Protein AF-A0AAD4VVA1-F1 (afdb_monomer_lite)

InterPro domains:
  IPR001810 F-box domain [PF12937] (7-52)
  IPR001810 F-box domain [PS50181] (4-50)
  IPR001810 F-box domain [SM00256] (10-50)
  IPR036047 F-box-like domain superfamily [SSF81383] (7-54)

Radius of gyration: 18.97 Å; chains: 1; bounding box: 33×28×70 Å

pLDDT: mean 75.57, std 14.48, range [44.0, 91.69]

Sequence (83 aa):
MLMNISLDDLPQFVLLEILSRLPPKCAARCMCVSKRWFILIFDPYFFRHYFQIRSDNQNPIIARARARAIIISDRRRTTRRMK

Organism: Prunus dulcis (NCBI:txid3755)

Foldseek 3Di:
DPPPPPPVVDDLVVLLVVLLPDDPVVLVVQCPVDVSSVVSSPDPVSVVSSVVVVLVVDDVVVVVVVVVVVVVVVVVVVVVVVD

Secondary structure (DSSP, 8-state):
------GGGS-HHHHHHHHHHS-HHHHHHGGGT-HHHHHHHH-HHHHHHHHHHHHHTS-HHHHHHHHHHHHHHHHHHHHHS--

Structure (mmCIF, N/CA/C/O backbone):
data_AF-A0AAD4VVA1-F1
#
_entry.id   AF-A0AAD4VVA1-F1
#
loop_
_atom_site.group_PDB
_atom_site.id
_atom_site.type_symbol
_atom_site.label_atom_id
_atom_site.label_alt_id
_atom_site.label_comp_id
_atom_site.label_asym_id
_atom_site.label_entity_id
_atom_site.label_seq_id
_atom_site.pdbx_PDB_ins_code
_atom_site.Cartn_x
_atom_site.Cartn_y
_atom_site.Cartn_z
_atom_site.occupancy
_atom_site.B_iso_or_equiv
_atom_site.auth_seq_id
_atom_site.auth_comp_id
_atom_site.auth_asym_id
_atom_site.auth_atom_id
_atom_site.pdbx_PDB_model_num
ATOM 1 N N . MET A 1 1 ? 1.426 -9.554 -30.689 1.00 44.00 1 MET A N 1
ATOM 2 C CA . MET A 1 1 ? 2.246 -8.819 -29.703 1.00 44.00 1 MET A CA 1
ATOM 3 C C . MET A 1 1 ? 1.327 -8.395 -28.576 1.00 44.00 1 MET A C 1
ATOM 5 O O . MET A 1 1 ? 0.565 -7.455 -28.754 1.00 44.00 1 MET A O 1
ATOM 9 N N . LEU A 1 2 ? 1.304 -9.137 -27.470 1.00 51.22 2 LEU A N 1
ATOM 10 C CA . LEU A 1 2 ? 0.605 -8.667 -26.277 1.00 51.22 2 LEU A CA 1
ATOM 11 C C . LEU A 1 2 ? 1.448 -7.528 -25.706 1.00 51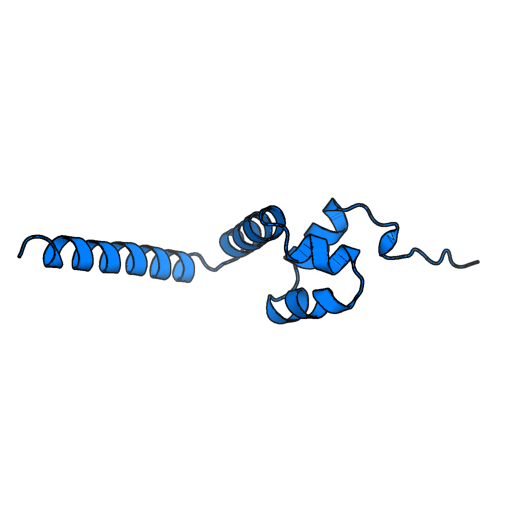.22 2 LEU A C 1
ATOM 13 O O . LEU A 1 2 ? 2.616 -7.737 -25.384 1.00 51.22 2 LEU A O 1
ATOM 17 N N . MET A 1 3 ? 0.885 -6.322 -25.684 1.00 57.19 3 MET A N 1
ATOM 18 C CA . MET A 1 3 ? 1.494 -5.170 -25.029 1.00 57.19 3 MET A CA 1
ATOM 19 C C . MET A 1 3 ? 1.729 -5.557 -23.572 1.00 57.19 3 MET A C 1
ATOM 21 O O . MET A 1 3 ? 0.777 -5.777 -22.823 1.00 57.19 3 MET A O 1
ATOM 25 N N . ASN A 1 4 ? 2.995 -5.709 -23.198 1.00 62.09 4 ASN A N 1
ATOM 26 C CA . ASN A 1 4 ? 3.385 -5.951 -21.822 1.00 62.09 4 ASN A CA 1
ATOM 27 C C . ASN A 1 4 ? 3.214 -4.623 -21.081 1.00 62.09 4 ASN A C 1
ATOM 29 O O . ASN A 1 4 ? 4.158 -3.848 -20.978 1.00 62.09 4 ASN A O 1
ATOM 33 N N . ILE A 1 5 ? 1.979 -4.312 -20.682 1.00 65.94 5 ILE A N 1
ATOM 34 C CA . ILE A 1 5 ? 1.674 -3.113 -19.904 1.00 65.94 5 ILE A CA 1
ATOM 35 C C . ILE A 1 5 ? 2.353 -3.318 -18.555 1.00 65.94 5 ILE A C 1
ATOM 37 O O . ILE A 1 5 ? 1.889 -4.117 -17.737 1.00 65.94 5 ILE A O 1
ATOM 41 N N . SER A 1 6 ? 3.484 -2.645 -18.345 1.00 76.19 6 SER A N 1
ATOM 42 C CA . SER A 1 6 ? 4.128 -2.670 -17.045 1.00 76.19 6 SER A CA 1
ATOM 43 C C . SER A 1 6 ? 3.232 -1.920 -16.069 1.00 76.19 6 SER A C 1
ATOM 45 O O . SER A 1 6 ? 2.704 -0.851 -16.375 1.00 76.19 6 SER A O 1
ATOM 47 N N . LEU A 1 7 ? 3.077 -2.441 -14.853 1.00 76.19 7 LEU A N 1
ATOM 48 C CA . LEU A 1 7 ? 2.412 -1.694 -13.781 1.00 76.19 7 LEU A CA 1
ATOM 49 C C . LEU A 1 7 ? 3.140 -0.374 -13.476 1.00 76.19 7 LEU A C 1
ATOM 51 O O . LEU A 1 7 ? 2.538 0.541 -12.918 1.00 76.19 7 LEU A O 1
ATOM 55 N N . ASP A 1 8 ? 4.411 -0.261 -13.869 1.00 77.12 8 ASP A N 1
ATOM 56 C CA . ASP A 1 8 ? 5.183 0.975 -13.784 1.00 77.12 8 ASP A CA 1
ATOM 57 C C . ASP A 1 8 ? 4.829 2.003 -14.875 1.00 77.12 8 ASP A C 1
ATOM 59 O O . ASP A 1 8 ? 5.212 3.159 -14.722 1.00 77.12 8 ASP A O 1
ATOM 63 N N . ASP A 1 9 ? 4.059 1.651 -15.910 1.00 84.81 9 ASP A N 1
ATOM 64 C CA . ASP A 1 9 ? 3.547 2.607 -16.912 1.00 84.81 9 ASP A CA 1
ATOM 65 C C . ASP A 1 9 ? 2.217 3.240 -16.476 1.00 84.81 9 ASP A C 1
ATOM 67 O O . ASP A 1 9 ? 1.758 4.241 -17.030 1.00 84.81 9 ASP A O 1
ATOM 71 N N . LEU A 1 10 ? 1.578 2.668 -15.452 1.00 86.94 10 LEU A N 1
ATOM 72 C CA . LEU A 1 10 ? 0.275 3.115 -14.994 1.00 86.94 10 LEU A CA 1
ATOM 73 C C . LEU A 1 10 ? 0.379 4.473 -14.276 1.00 86.94 10 LEU A C 1
ATOM 75 O O . LEU A 1 10 ? 1.325 4.697 -13.514 1.00 86.94 10 LEU A O 1
ATOM 79 N N . PRO A 1 11 ? -0.585 5.394 -14.434 1.00 89.81 11 PRO A N 1
ATOM 80 C CA . PRO A 1 11 ? -0.587 6.638 -13.680 1.00 89.81 11 PRO A CA 1
ATOM 81 C C . PRO A 1 11 ? -0.653 6.417 -12.165 1.00 89.81 11 PRO A C 1
ATOM 83 O O . PRO A 1 11 ? -1.292 5.491 -11.663 1.00 89.81 11 PRO A O 1
ATOM 86 N N . GLN A 1 12 ? -0.027 7.330 -11.424 1.00 88.94 12 GLN A N 1
ATOM 87 C CA . GLN A 1 12 ? 0.098 7.276 -9.965 1.00 88.94 12 GLN A CA 1
ATOM 88 C C . GLN A 1 12 ? -1.258 7.136 -9.250 1.00 88.94 12 GLN A C 1
ATOM 90 O O . GLN A 1 12 ? -1.385 6.364 -8.302 1.00 88.94 12 GLN A O 1
ATOM 95 N N . PHE A 1 13 ? -2.282 7.851 -9.729 1.00 87.12 13 PHE A N 1
ATOM 96 C CA . PHE A 1 13 ? -3.619 7.841 -9.132 1.00 87.12 13 PHE A CA 1
ATOM 97 C C . PHE A 1 13 ? -4.319 6.483 -9.263 1.00 87.12 13 PHE A C 1
ATOM 99 O O . PHE A 1 13 ? -5.014 6.065 -8.341 1.00 87.12 13 PHE A O 1
ATOM 106 N N . VAL A 1 14 ? -4.092 5.757 -10.362 1.00 90.44 14 VAL A N 1
ATOM 107 C CA . VAL A 1 14 ? -4.698 4.433 -10.558 1.00 90.44 14 VAL A CA 1
ATOM 108 C C . VAL A 1 14 ? -4.049 3.420 -9.618 1.00 90.44 14 VAL A C 1
ATOM 110 O O . VAL A 1 14 ? -4.742 2.615 -9.001 1.00 90.44 14 VAL A O 1
ATOM 113 N N . LEU A 1 15 ? -2.725 3.491 -9.437 1.00 89.56 15 LEU A N 1
ATOM 114 C CA . LEU A 1 15 ? -2.017 2.654 -8.462 1.00 89.56 15 LEU A CA 1
ATOM 115 C C . LEU A 1 15 ? -2.537 2.891 -7.036 1.00 89.56 15 LEU A C 1
ATOM 117 O O . LEU A 1 15 ? -2.773 1.933 -6.299 1.00 89.56 15 LEU A O 1
ATOM 121 N N . LEU A 1 16 ? -2.774 4.155 -6.665 1.00 89.25 16 LEU A N 1
ATOM 122 C CA . LEU A 1 16 ? -3.374 4.527 -5.379 1.00 89.25 16 LEU A CA 1
ATOM 123 C C . LEU A 1 16 ? -4.777 3.934 -5.200 1.00 89.25 16 LEU A C 1
ATOM 125 O O . LEU A 1 16 ? -5.101 3.460 -4.111 1.00 89.25 16 LEU A O 1
ATOM 129 N N . GLU A 1 17 ? -5.600 3.941 -6.249 1.00 89.75 17 GLU A N 1
ATOM 130 C CA . GLU A 1 17 ? -6.953 3.382 -6.217 1.00 89.75 17 GLU A CA 1
ATOM 131 C C . GLU A 1 17 ? -6.956 1.848 -6.117 1.00 89.75 17 GLU A C 1
ATOM 133 O O . GLU A 1 17 ? -7.746 1.266 -5.372 1.00 89.75 17 GLU A O 1
ATOM 138 N N . ILE A 1 18 ? -6.037 1.171 -6.810 1.00 90.50 18 ILE A N 1
ATOM 139 C CA . ILE A 1 18 ? -5.851 -0.280 -6.674 1.00 90.50 18 ILE A CA 1
ATOM 140 C C . ILE A 1 18 ? -5.454 -0.609 -5.232 1.00 90.50 18 ILE A C 1
ATOM 142 O O . ILE A 1 18 ? -6.083 -1.448 -4.585 1.00 90.50 18 ILE A O 1
ATOM 146 N N . LEU A 1 19 ? -4.442 0.084 -4.705 1.00 89.50 19 LEU A N 1
ATOM 147 C CA . LEU A 1 19 ? -3.952 -0.112 -3.343 1.00 89.50 19 LEU A CA 1
ATOM 148 C C . LEU A 1 19 ? -5.018 0.187 -2.281 1.00 89.50 19 LEU A C 1
ATOM 150 O O . LEU A 1 19 ? -5.077 -0.519 -1.272 1.00 89.50 19 LEU A O 1
ATOM 154 N N . SER A 1 20 ? -5.878 1.189 -2.493 1.00 88.44 20 SER A N 1
ATOM 155 C CA . SER A 1 20 ? -6.922 1.569 -1.531 1.00 88.44 20 SER A CA 1
ATOM 156 C C . SER A 1 20 ? -8.044 0.544 -1.397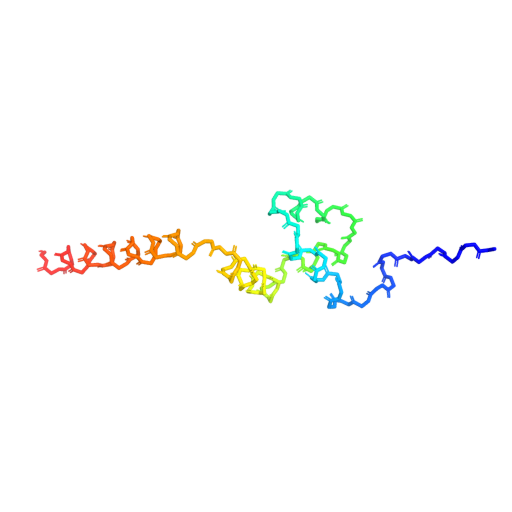 1.00 88.44 20 SER A C 1
ATOM 158 O O . SER A 1 20 ? -8.635 0.408 -0.323 1.00 88.44 20 SER A O 1
ATOM 160 N N . ARG A 1 21 ? -8.296 -0.237 -2.452 1.00 88.12 21 ARG A N 1
ATOM 161 C CA . ARG A 1 21 ? -9.288 -1.321 -2.456 1.00 88.12 21 ARG A CA 1
ATOM 162 C C . ARG A 1 21 ? -8.778 -2.602 -1.786 1.00 88.12 21 ARG A C 1
ATOM 164 O O . ARG A 1 21 ? -9.577 -3.463 -1.418 1.00 88.12 21 ARG A O 1
ATOM 171 N N . LEU A 1 22 ? -7.466 -2.743 -1.588 1.00 88.50 22 LEU A N 1
ATOM 172 C CA . LEU A 1 22 ? -6.879 -3.929 -0.964 1.00 88.50 22 LEU A CA 1
ATOM 173 C C . LEU A 1 22 ? -7.045 -3.926 0.566 1.00 88.50 22 LEU A C 1
ATOM 175 O O . LEU A 1 22 ? -6.987 -2.875 1.208 1.00 88.50 22 LEU A O 1
ATOM 179 N N . PRO A 1 23 ? -7.161 -5.104 1.211 1.00 86.25 23 PRO A N 1
ATOM 180 C CA . PRO A 1 23 ? -7.011 -5.216 2.660 1.00 86.25 23 PRO A CA 1
ATOM 181 C C . PRO A 1 23 ? -5.641 -4.683 3.129 1.00 86.25 23 PRO A C 1
ATOM 183 O O . PRO A 1 23 ? -4.655 -4.889 2.419 1.00 86.25 23 PRO A O 1
ATOM 186 N N . PRO A 1 24 ? -5.512 -4.101 4.341 1.00 84.31 24 PRO A N 1
ATOM 187 C CA . PRO A 1 24 ? -4.276 -3.438 4.774 1.00 84.31 24 PRO A CA 1
ATOM 188 C C . PRO A 1 24 ? -3.049 -4.356 4.739 1.00 84.31 24 PRO A C 1
ATOM 190 O O . PRO A 1 24 ? -1.974 -3.957 4.309 1.00 84.31 24 PRO A O 1
ATOM 193 N N . LYS A 1 25 ? -3.223 -5.628 5.128 1.00 86.38 25 LYS A N 1
ATOM 194 C CA . LYS A 1 25 ? -2.160 -6.646 5.082 1.00 86.38 25 LYS A CA 1
ATOM 195 C C . LYS A 1 25 ? -1.720 -6.989 3.653 1.00 86.38 25 LYS A C 1
ATOM 197 O O . LYS A 1 25 ? -0.588 -7.412 3.445 1.00 86.38 25 LYS A O 1
ATOM 202 N N . CYS A 1 26 ? -2.609 -6.865 2.670 1.00 90.06 26 CYS A N 1
ATOM 203 C CA . CYS A 1 26 ? -2.271 -7.071 1.263 1.00 90.06 26 CYS A CA 1
ATOM 204 C C . CYS A 1 26 ? -1.567 -5.837 0.703 1.00 90.06 26 CYS A C 1
ATOM 206 O O . CYS A 1 26 ? -0.483 -5.984 0.152 1.00 90.06 26 CYS A O 1
ATOM 208 N N . ALA A 1 27 ? -2.117 -4.642 0.944 1.00 88.56 27 ALA A N 1
ATOM 209 C CA . ALA A 1 27 ? -1.499 -3.382 0.541 1.00 88.56 27 ALA A CA 1
ATOM 210 C C . ALA A 1 27 ? -0.071 -3.244 1.099 1.00 88.56 27 ALA A C 1
ATOM 212 O O . ALA A 1 27 ? 0.840 -2.891 0.364 1.00 88.56 27 ALA A O 1
ATOM 213 N N . ALA A 1 28 ? 0.162 -3.624 2.360 1.00 87.06 28 ALA A N 1
ATOM 214 C CA . ALA A 1 28 ? 1.499 -3.594 2.952 1.00 87.06 28 ALA A CA 1
ATOM 215 C C . ALA A 1 28 ? 2.500 -4.532 2.253 1.00 87.06 28 ALA A C 1
ATOM 217 O O . ALA A 1 28 ? 3.667 -4.189 2.111 1.00 87.06 28 ALA A O 1
ATOM 218 N N . ARG A 1 29 ? 2.062 -5.700 1.763 1.00 91.69 29 ARG A N 1
ATOM 219 C CA . ARG A 1 29 ? 2.936 -6.613 1.001 1.00 91.69 29 ARG A CA 1
ATOM 220 C C . ARG A 1 29 ? 3.300 -6.060 -0.379 1.00 91.69 29 ARG A C 1
ATOM 222 O O . ARG A 1 29 ? 4.361 -6.393 -0.897 1.00 91.69 29 ARG A O 1
ATOM 229 N N . CYS A 1 30 ? 2.472 -5.180 -0.948 1.00 90.31 30 CYS A N 1
ATOM 230 C CA . CYS A 1 30 ? 2.759 -4.527 -2.226 1.00 90.31 30 CYS A CA 1
ATOM 231 C C . CYS A 1 30 ? 3.971 -3.581 -2.168 1.00 90.31 30 CYS A C 1
ATOM 233 O O . CYS A 1 30 ? 4.515 -3.238 -3.214 1.00 90.31 30 CYS A O 1
ATOM 235 N N . MET A 1 31 ? 4.453 -3.221 -0.971 1.00 88.56 31 MET A N 1
ATOM 236 C CA . MET A 1 31 ? 5.704 -2.474 -0.788 1.00 88.56 31 MET A CA 1
ATOM 237 C C . MET A 1 31 ? 6.908 -3.159 -1.452 1.00 88.56 31 MET A C 1
ATOM 239 O O . MET A 1 31 ? 7.846 -2.482 -1.858 1.00 88.56 31 MET A O 1
ATOM 243 N N . CYS A 1 32 ? 6.882 -4.487 -1.586 1.00 90.00 32 CYS A N 1
ATOM 244 C CA . CYS A 1 32 ? 7.987 -5.259 -2.152 1.00 90.00 32 CYS A CA 1
ATOM 245 C C . CYS A 1 32 ? 7.880 -5.480 -3.673 1.00 90.00 32 CYS A C 1
ATOM 247 O O . CYS A 1 32 ? 8.735 -6.156 -4.234 1.00 90.00 32 CYS A O 1
ATOM 249 N N . VAL A 1 33 ? 6.838 -4.961 -4.339 1.00 88.44 33 VAL A N 1
ATOM 250 C CA . VAL A 1 33 ? 6.606 -5.193 -5.781 1.00 88.44 33 VAL A CA 1
ATOM 251 C C . VAL A 1 33 ? 7.552 -4.354 -6.635 1.00 88.44 33 VAL A C 1
ATOM 253 O O . VAL A 1 33 ? 8.194 -4.873 -7.542 1.00 88.44 33 VAL A O 1
ATOM 256 N N . SER A 1 34 ? 7.659 -3.058 -6.343 1.00 89.44 34 SER A N 1
ATOM 257 C CA . SER A 1 34 ? 8.637 -2.168 -6.971 1.00 89.44 34 SER A CA 1
ATOM 258 C C . SER A 1 34 ? 8.900 -0.955 -6.077 1.00 89.44 34 SER A C 1
ATOM 260 O O . SER A 1 34 ? 8.109 -0.633 -5.184 1.00 89.44 34 SER A O 1
ATOM 262 N N . LYS A 1 35 ? 10.000 -0.234 -6.334 1.00 88.62 35 LYS A N 1
ATOM 263 C CA . LYS A 1 35 ? 10.323 1.016 -5.620 1.00 88.62 35 LYS A CA 1
ATOM 264 C C . LYS A 1 35 ? 9.189 2.041 -5.717 1.00 88.62 35 LYS A C 1
ATOM 266 O O . LYS A 1 35 ? 8.949 2.785 -4.770 1.00 88.62 35 LYS A O 1
ATOM 271 N N . ARG A 1 36 ? 8.469 2.062 -6.843 1.00 90.25 36 ARG A N 1
ATOM 272 C CA . ARG A 1 36 ? 7.358 2.988 -7.073 1.00 90.25 36 ARG A CA 1
ATOM 273 C C . ARG A 1 36 ? 6.175 2.694 -6.149 1.00 90.25 36 ARG A C 1
ATOM 275 O O . ARG A 1 36 ? 5.629 3.618 -5.549 1.00 90.25 36 ARG A O 1
ATOM 282 N N . TRP A 1 37 ? 5.829 1.418 -5.982 1.00 91.06 37 TRP A N 1
ATOM 283 C CA . TRP A 1 37 ? 4.776 0.977 -5.061 1.00 91.06 37 TRP A CA 1
ATOM 284 C C . TRP A 1 37 ? 5.154 1.244 -3.603 1.00 91.06 37 TRP A C 1
ATOM 286 O O . TRP A 1 37 ? 4.316 1.697 -2.828 1.00 91.06 37 TRP A O 1
ATOM 296 N N . PHE A 1 38 ? 6.423 1.040 -3.240 1.00 90.75 38 PHE A N 1
ATOM 297 C CA . PHE A 1 38 ? 6.934 1.386 -1.914 1.00 90.75 38 PHE A CA 1
ATOM 298 C C . PHE A 1 38 ? 6.723 2.871 -1.578 1.00 90.75 38 PHE A C 1
ATOM 300 O O . PHE A 1 38 ? 6.132 3.184 -0.546 1.00 90.75 38 PHE A O 1
ATOM 307 N N . ILE A 1 39 ? 7.153 3.779 -2.465 1.00 91.44 39 ILE A N 1
ATOM 308 C CA . ILE A 1 39 ? 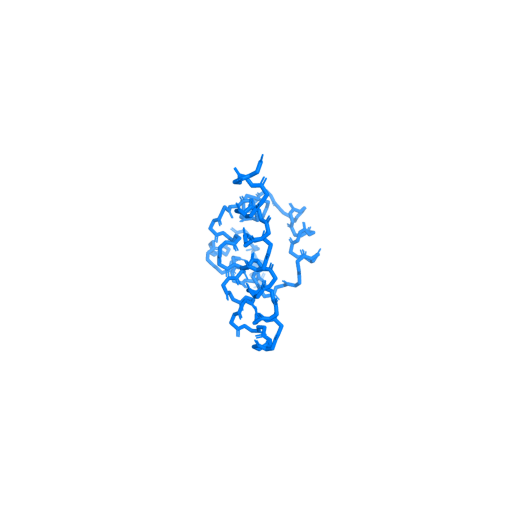7.022 5.234 -2.264 1.00 91.44 39 ILE A CA 1
ATOM 309 C C . ILE A 1 39 ? 5.549 5.630 -2.124 1.00 91.44 39 ILE A C 1
ATOM 311 O O . ILE A 1 39 ? 5.199 6.392 -1.228 1.00 91.44 39 ILE A O 1
ATOM 315 N N . LEU A 1 40 ? 4.684 5.066 -2.970 1.00 90.44 40 LEU A N 1
ATOM 316 C CA . LEU A 1 40 ? 3.241 5.295 -2.931 1.00 90.44 40 LEU A CA 1
ATOM 317 C C . LEU A 1 40 ? 2.599 4.923 -1.600 1.00 90.44 40 LEU A C 1
ATOM 319 O O . LEU A 1 40 ? 1.774 5.666 -1.081 1.00 90.44 40 LEU A O 1
ATOM 323 N N . ILE A 1 41 ? 2.958 3.762 -1.059 1.00 89.19 41 ILE A N 1
ATOM 324 C CA . ILE A 1 41 ? 2.363 3.261 0.180 1.00 89.19 41 ILE A CA 1
ATOM 325 C C . ILE A 1 41 ? 2.845 4.071 1.389 1.00 89.19 41 ILE A C 1
ATOM 327 O O . ILE A 1 41 ? 2.103 4.211 2.357 1.00 89.19 41 ILE A O 1
ATOM 331 N N . PHE A 1 42 ? 4.060 4.618 1.340 1.00 86.75 42 PHE A N 1
ATOM 332 C CA . PHE A 1 42 ? 4.585 5.504 2.381 1.00 86.75 42 PHE A CA 1
ATOM 333 C C . PHE A 1 42 ? 4.089 6.953 2.275 1.00 86.75 42 PHE A C 1
ATOM 335 O O . PHE A 1 42 ? 4.311 7.733 3.203 1.00 86.75 42 PHE A O 1
ATOM 342 N N . ASP A 1 43 ? 3.398 7.316 1.194 1.00 87.94 43 ASP A N 1
ATOM 343 C CA . ASP A 1 43 ? 2.861 8.659 1.007 1.00 87.94 43 ASP A CA 1
ATOM 344 C C . ASP A 1 43 ? 1.739 8.953 2.033 1.00 87.94 43 ASP A C 1
ATOM 346 O O . ASP A 1 43 ? 0.745 8.221 2.107 1.00 87.94 43 ASP A O 1
ATOM 350 N N . PRO A 1 44 ? 1.826 10.040 2.824 1.00 85.50 44 PRO A N 1
ATOM 351 C CA . PRO A 1 44 ? 0.753 10.447 3.735 1.00 85.50 44 PRO A CA 1
ATOM 352 C C . PRO A 1 44 ? -0.608 10.627 3.042 1.00 85.50 44 PRO A C 1
ATOM 354 O O . PRO A 1 44 ? -1.657 10.351 3.637 1.00 85.50 44 PRO A O 1
ATOM 357 N N . TYR A 1 45 ? -0.605 11.070 1.782 1.00 85.69 45 TYR A N 1
ATOM 358 C CA . TYR A 1 45 ? -1.795 11.197 0.949 1.00 85.69 45 TYR A CA 1
ATOM 359 C C . TYR A 1 45 ? -2.481 9.845 0.749 1.00 85.69 45 TYR A C 1
ATOM 361 O O . TYR A 1 45 ? -3.707 9.758 0.869 1.00 85.69 45 TYR A O 1
ATOM 369 N N . PHE A 1 46 ? -1.701 8.780 0.525 1.00 86.56 46 PHE A N 1
ATOM 370 C CA . PHE A 1 46 ? -2.236 7.430 0.390 1.00 86.56 46 PHE A CA 1
ATOM 371 C C . PHE A 1 46 ? -2.996 7.015 1.646 1.00 86.56 46 PHE A C 1
ATOM 373 O O . PHE A 1 46 ? -4.141 6.583 1.541 1.00 86.56 46 PHE A O 1
ATOM 380 N N . PHE A 1 47 ? -2.422 7.210 2.836 1.00 84.31 47 PHE A N 1
ATOM 381 C CA . PHE A 1 47 ? -3.102 6.863 4.086 1.00 84.31 47 PHE A CA 1
ATOM 382 C C . PHE A 1 47 ? -4.403 7.643 4.272 1.00 84.31 47 PHE A C 1
ATOM 384 O O . PHE A 1 47 ? -5.427 7.047 4.610 1.00 84.31 47 PHE A O 1
ATOM 391 N N . ARG A 1 48 ? -4.399 8.958 4.017 1.00 85.94 48 ARG A N 1
ATOM 392 C CA . ARG A 1 48 ? -5.611 9.786 4.122 1.00 85.94 48 ARG A CA 1
ATOM 393 C C . ARG A 1 48 ? -6.724 9.262 3.214 1.00 85.94 48 ARG A C 1
ATOM 395 O O . ARG A 1 48 ? -7.844 9.056 3.680 1.00 85.94 48 ARG A O 1
ATOM 402 N N . HIS A 1 49 ? -6.393 9.003 1.953 1.00 85.50 49 HIS A N 1
ATOM 403 C CA . HIS A 1 49 ? -7.323 8.473 0.962 1.00 85.50 49 HIS A CA 1
ATOM 404 C C . HIS A 1 49 ? -7.813 7.060 1.332 1.00 85.50 49 HIS A C 1
ATOM 406 O O . HIS A 1 49 ? -9.013 6.783 1.316 1.00 85.50 49 HIS A O 1
ATOM 412 N N . TYR A 1 50 ? -6.899 6.188 1.765 1.00 86.44 50 TYR A N 1
ATOM 413 C CA . TYR A 1 50 ? -7.180 4.822 2.212 1.00 86.44 50 TYR A CA 1
ATOM 414 C C . TYR A 1 50 ? -8.174 4.794 3.384 1.00 86.44 50 TYR A C 1
ATOM 416 O O . TYR A 1 50 ? -9.1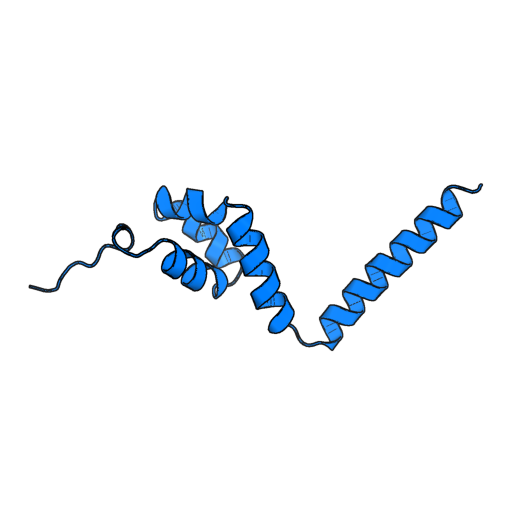33 4.016 3.388 1.00 86.44 50 TYR A O 1
ATOM 424 N N . PHE A 1 51 ? -7.972 5.659 4.383 1.00 82.75 51 PHE A N 1
ATOM 425 C CA . PHE A 1 51 ? -8.866 5.760 5.535 1.00 82.75 51 PHE A CA 1
ATOM 426 C C . PHE A 1 51 ? -10.219 6.376 5.182 1.00 82.75 51 PHE A C 1
ATOM 428 O O . PHE A 1 51 ? -11.221 5.912 5.722 1.00 82.75 51 PHE A O 1
ATOM 435 N N . GLN A 1 52 ? -10.275 7.363 4.281 1.00 83.81 52 GLN A N 1
ATOM 436 C CA . GLN A 1 52 ? -11.546 7.935 3.824 1.00 83.81 52 GLN A CA 1
ATOM 437 C C . GLN A 1 52 ? -12.425 6.880 3.148 1.00 83.81 52 GLN A C 1
ATOM 439 O O . GLN A 1 52 ? -13.549 6.665 3.599 1.00 83.81 52 GLN A O 1
ATOM 444 N N . ILE A 1 53 ? -11.891 6.156 2.159 1.00 80.50 53 ILE A N 1
ATOM 445 C CA . ILE A 1 53 ? -12.628 5.097 1.445 1.00 80.50 53 ILE A CA 1
ATOM 446 C C . ILE A 1 53 ? -13.125 4.026 2.416 1.00 80.50 53 ILE A C 1
ATOM 448 O O . ILE A 1 53 ? -14.265 3.568 2.345 1.00 80.50 53 ILE A O 1
ATOM 452 N N . ARG A 1 54 ? -12.274 3.618 3.362 1.00 77.56 54 ARG A N 1
ATOM 453 C CA . ARG A 1 54 ? -12.649 2.597 4.338 1.00 77.56 54 ARG A CA 1
ATOM 454 C C . ARG A 1 54 ? -13.674 3.109 5.344 1.00 77.56 54 ARG A C 1
ATOM 456 O O . ARG A 1 54 ? -14.516 2.322 5.751 1.00 77.56 54 ARG A O 1
ATOM 463 N N . SER A 1 55 ? -13.601 4.371 5.759 1.00 72.50 55 SER A N 1
ATOM 464 C CA . SER A 1 55 ? -14.580 4.970 6.671 1.00 72.50 55 SER A CA 1
ATOM 465 C C . SER A 1 55 ? -15.964 5.045 6.040 1.00 72.50 55 SER A C 1
ATOM 467 O O . SER A 1 55 ? -16.941 4.784 6.733 1.00 72.50 55 SER A O 1
ATOM 469 N N . ASP A 1 56 ? -16.037 5.371 4.751 1.00 66.12 56 ASP A N 1
ATOM 470 C CA . ASP A 1 56 ? -17.297 5.435 4.007 1.00 66.12 56 ASP A CA 1
ATOM 471 C C . ASP A 1 56 ? -17.919 4.038 3.835 1.00 66.12 56 ASP A C 1
ATOM 473 O O . ASP A 1 56 ? -19.124 3.842 3.951 1.00 66.12 56 ASP A O 1
ATOM 477 N N . ASN A 1 57 ? -17.066 3.019 3.686 1.00 61.62 57 ASN A N 1
ATOM 478 C CA . ASN A 1 57 ? -17.482 1.626 3.536 1.00 61.62 57 ASN A CA 1
ATOM 479 C C . ASN A 1 57 ? -17.612 0.850 4.872 1.00 61.62 57 ASN A C 1
ATOM 481 O O . ASN A 1 57 ? -17.895 -0.351 4.876 1.00 61.62 57 ASN A O 1
ATOM 485 N N . GLN A 1 58 ? -17.354 1.474 6.032 1.00 61.22 58 GLN A N 1
ATOM 486 C CA . GLN A 1 58 ? -17.532 0.824 7.338 1.00 61.22 58 GLN A CA 1
ATOM 487 C C . GLN A 1 58 ? -18.990 0.941 7.783 1.00 61.22 58 GLN A C 1
ATOM 489 O O . GLN A 1 58 ? -19.552 2.030 7.823 1.00 61.22 58 GLN A O 1
ATOM 494 N N . ASN A 1 59 ? -19.565 -0.185 8.222 1.00 61.88 59 ASN A N 1
ATOM 495 C CA . ASN A 1 59 ? -20.881 -0.229 8.855 1.00 61.88 59 ASN A CA 1
ATOM 496 C C . ASN A 1 59 ? -20.990 0.898 9.914 1.00 61.88 59 ASN A C 1
ATOM 498 O O . ASN A 1 59 ? -20.176 0.918 10.851 1.00 61.88 59 ASN A O 1
ATOM 502 N N . PRO A 1 60 ? -21.958 1.831 9.794 1.00 60.78 60 PRO A N 1
ATOM 503 C CA . PRO A 1 60 ? -22.038 3.048 10.611 1.00 60.78 60 PRO A CA 1
ATOM 504 C C . PRO A 1 60 ? -22.059 2.773 12.122 1.00 60.78 60 PRO A C 1
ATOM 506 O O . PRO A 1 60 ? -21.676 3.623 12.931 1.00 60.78 60 PRO A O 1
ATOM 509 N N . ILE A 1 61 ? -22.453 1.560 12.514 1.00 62.97 61 ILE A N 1
ATOM 510 C CA . ILE A 1 61 ? -22.451 1.072 13.895 1.00 62.97 61 ILE A CA 1
ATOM 511 C C . ILE A 1 61 ? -21.023 1.024 14.476 1.00 62.97 61 ILE A C 1
ATOM 513 O O . ILE A 1 61 ? -20.792 1.480 15.598 1.00 62.97 61 ILE A O 1
ATOM 517 N N . ILE A 1 62 ? -20.041 0.539 13.708 1.00 61.84 62 ILE A N 1
ATOM 518 C CA . ILE A 1 62 ? -18.646 0.374 14.157 1.00 61.84 62 ILE A CA 1
ATOM 519 C C . ILE A 1 62 ? -17.933 1.732 14.233 1.00 61.84 62 ILE A C 1
ATOM 521 O O . ILE A 1 62 ? -17.190 2.000 15.182 1.00 61.84 62 ILE A O 1
ATOM 525 N N . ALA A 1 63 ? -18.198 2.619 13.270 1.00 59.66 63 ALA A N 1
ATOM 526 C CA . ALA A 1 63 ? -17.648 3.974 13.255 1.00 59.66 63 ALA A CA 1
ATOM 527 C C . ALA A 1 63 ? -18.110 4.791 14.479 1.00 59.66 63 ALA A C 1
ATOM 529 O O . ALA A 1 63 ? -17.293 5.414 15.164 1.00 59.66 63 ALA A O 1
ATOM 530 N N . ARG A 1 64 ? -19.405 4.713 14.829 1.00 61.00 64 ARG A N 1
ATOM 531 C CA . ARG A 1 64 ? -19.971 5.374 16.020 1.00 61.00 64 ARG A CA 1
ATOM 532 C C . ARG A 1 64 ? -19.364 4.868 17.329 1.00 61.00 64 ARG A C 1
ATOM 534 O O . ARG A 1 64 ? -19.111 5.671 18.227 1.00 61.00 64 ARG A O 1
ATOM 541 N N . ALA A 1 65 ? -19.109 3.565 17.448 1.00 63.19 65 ALA A N 1
ATOM 542 C CA . ALA A 1 65 ? -18.498 2.990 18.646 1.00 63.19 65 ALA A CA 1
ATOM 543 C C . ALA A 1 65 ? -17.074 3.530 18.886 1.00 63.19 65 ALA A C 1
ATOM 545 O O . ALA A 1 65 ? -16.731 3.898 20.011 1.00 63.19 65 ALA A O 1
ATOM 546 N N . ARG A 1 66 ? -16.268 3.667 17.822 1.00 58.75 66 ARG A N 1
ATOM 547 C CA . ARG A 1 66 ? -14.912 4.241 17.894 1.00 58.75 66 ARG A CA 1
ATOM 548 C C . ARG A 1 66 ? -14.909 5.723 18.268 1.00 58.75 66 ARG A C 1
ATOM 550 O O . ARG A 1 66 ? -14.146 6.116 19.148 1.00 58.75 66 ARG A O 1
ATOM 557 N N . ALA A 1 67 ? -15.786 6.527 17.665 1.00 61.34 67 ALA A N 1
ATOM 558 C CA . ALA A 1 67 ? -15.910 7.948 17.999 1.00 61.34 67 ALA A CA 1
ATOM 559 C C . ALA A 1 67 ? -16.294 8.158 19.477 1.00 61.34 67 ALA A C 1
ATOM 561 O O . ALA A 1 67 ? -15.702 8.987 20.169 1.00 61.34 67 ALA A O 1
ATOM 562 N N . ARG A 1 68 ? -17.227 7.347 20.000 1.00 58.78 68 ARG A N 1
ATOM 563 C CA . ARG A 1 68 ? -17.602 7.374 21.424 1.00 58.78 68 ARG A CA 1
ATOM 564 C C . ARG A 1 68 ? -16.441 6.989 22.339 1.00 58.78 68 ARG A C 1
ATOM 566 O O . ARG A 1 68 ? -16.263 7.627 23.372 1.00 58.78 68 ARG A O 1
ATOM 573 N N . ALA A 1 69 ? -15.638 5.993 21.967 1.00 59.16 69 ALA A N 1
ATOM 574 C CA . ALA A 1 69 ? -14.471 5.593 22.751 1.00 59.16 69 ALA A CA 1
ATOM 575 C C . ALA A 1 69 ? -13.422 6.717 22.852 1.00 59.16 69 ALA A C 1
ATOM 577 O O . ALA A 1 69 ? -12.892 6.950 23.938 1.00 59.16 69 ALA A O 1
ATOM 578 N N . ILE A 1 70 ? -13.183 7.458 21.761 1.00 64.38 70 ILE A N 1
ATOM 579 C CA . ILE A 1 70 ? -12.280 8.620 21.753 1.00 64.38 70 ILE A CA 1
ATOM 580 C C . ILE A 1 70 ? -12.798 9.701 22.711 1.00 64.38 70 ILE A C 1
ATOM 582 O O . ILE A 1 70 ? -12.073 10.092 23.624 1.00 64.38 70 ILE A O 1
ATOM 586 N N . ILE A 1 71 ? -14.070 10.096 22.599 1.00 66.88 71 ILE A N 1
ATOM 587 C CA . ILE A 1 71 ? -14.680 11.119 23.470 1.00 66.88 71 ILE A CA 1
ATOM 588 C C . ILE A 1 71 ? -14.630 10.709 24.952 1.00 66.88 71 ILE A C 1
ATOM 590 O O . ILE A 1 71 ? -14.289 11.515 25.818 1.00 66.88 71 ILE A O 1
ATOM 594 N N . ILE A 1 72 ? -14.937 9.446 25.266 1.00 62.25 72 ILE A N 1
ATOM 595 C CA . ILE A 1 72 ? -14.893 8.937 26.647 1.00 62.25 72 ILE A CA 1
ATOM 596 C C . ILE A 1 72 ? -13.460 8.954 27.188 1.00 62.25 72 ILE A C 1
ATOM 598 O O . ILE A 1 72 ? -13.242 9.304 28.351 1.00 62.25 72 ILE A O 1
ATOM 602 N N . SER A 1 73 ? -12.482 8.578 26.363 1.00 58.81 73 SER A N 1
ATOM 603 C CA . SER A 1 73 ? -11.075 8.583 26.763 1.00 58.81 73 SER A CA 1
ATOM 604 C C . SER A 1 73 ? -10.551 9.997 27.026 1.00 58.81 73 SER A C 1
ATOM 606 O O . SER A 1 73 ? -9.797 10.194 27.980 1.00 58.81 73 SER A O 1
ATOM 608 N N . ASP A 1 74 ? -11.019 10.980 26.258 1.00 58.28 74 ASP A N 1
ATOM 609 C CA . ASP A 1 74 ? -10.631 12.381 26.407 1.00 58.28 74 ASP A CA 1
ATOM 610 C C . ASP A 1 74 ? -11.255 13.003 27.667 1.00 58.28 74 ASP A C 1
ATOM 612 O O . ASP A 1 74 ? -10.572 13.645 28.466 1.00 58.28 74 ASP A O 1
ATOM 616 N N . ARG A 1 75 ? -12.524 12.668 27.955 1.00 56.16 75 ARG A N 1
ATOM 617 C CA . ARG A 1 75 ? -13.218 13.087 29.185 1.00 56.16 75 ARG A CA 1
ATOM 618 C C . ARG A 1 75 ? -12.570 12.542 30.461 1.00 56.16 75 ARG A C 1
ATOM 620 O O . ARG A 1 75 ? -12.535 13.238 31.467 1.00 56.16 75 ARG A O 1
ATOM 627 N N . ARG A 1 76 ? -12.025 11.319 30.445 1.00 55.09 76 ARG A N 1
ATOM 628 C CA . ARG A 1 76 ? -11.277 10.778 31.603 1.00 55.09 76 ARG A CA 1
ATOM 629 C C . ARG A 1 76 ? -9.925 11.466 31.803 1.00 55.09 76 ARG A C 1
ATOM 631 O O . ARG A 1 76 ? -9.407 11.498 32.921 1.00 55.09 76 ARG A O 1
ATOM 638 N N . ARG A 1 77 ? -9.335 11.979 30.722 1.00 53.59 77 ARG A N 1
ATOM 639 C CA . ARG A 1 77 ? -8.025 12.634 30.731 1.00 53.59 77 ARG A CA 1
ATOM 640 C C . ARG A 1 77 ? -8.121 14.061 31.276 1.00 53.59 77 ARG A C 1
ATOM 642 O O . ARG A 1 77 ? -7.262 14.455 32.056 1.00 53.59 77 ARG A O 1
ATOM 649 N N . THR A 1 78 ? -9.195 14.786 30.965 1.00 52.47 78 THR A N 1
ATOM 650 C CA . THR A 1 78 ? -9.466 16.116 31.537 1.00 52.47 78 THR A CA 1
ATOM 651 C C . THR A 1 78 ? -9.813 16.058 33.025 1.00 52.47 78 THR A C 1
ATOM 653 O O . THR A 1 78 ? -9.299 16.864 33.793 1.00 52.47 78 THR A O 1
ATOM 656 N N . THR A 1 79 ? -10.564 15.047 33.479 1.00 57.12 79 THR A N 1
ATOM 657 C CA . THR A 1 79 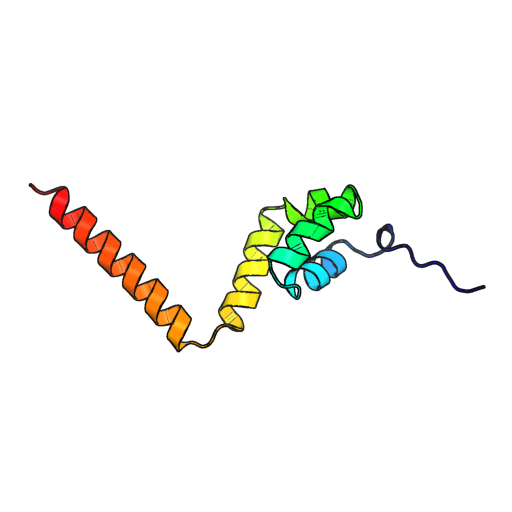? -10.882 14.877 34.913 1.00 57.12 79 THR A CA 1
ATOM 658 C C . THR A 1 79 ? -9.681 14.487 35.779 1.00 57.12 79 THR A C 1
ATOM 660 O O . THR A 1 79 ? -9.670 14.781 36.967 1.00 57.12 79 THR A O 1
ATOM 663 N N . ARG A 1 80 ? -8.664 13.820 35.211 1.00 54.75 80 ARG A N 1
ATOM 664 C CA . ARG A 1 80 ? -7.427 13.460 35.932 1.00 54.75 80 ARG A CA 1
ATOM 665 C C . ARG A 1 80 ? -6.420 14.606 36.041 1.00 54.75 80 ARG A C 1
ATOM 667 O O . ARG A 1 80 ? -5.511 14.499 36.845 1.00 54.75 80 ARG A O 1
ATOM 674 N N . ARG A 1 81 ? -6.548 15.658 35.227 1.00 54.91 81 ARG A N 1
ATOM 675 C CA . ARG A 1 81 ? -5.603 16.789 35.172 1.00 54.91 81 ARG A CA 1
ATOM 676 C C . ARG A 1 81 ? -6.014 17.967 36.067 1.00 54.91 81 ARG A C 1
ATOM 678 O O . ARG A 1 81 ? -5.248 18.908 36.206 1.00 54.91 81 ARG A O 1
ATOM 685 N N . MET A 1 82 ? -7.225 17.917 36.630 1.00 54.09 82 MET A N 1
ATOM 686 C CA . MET A 1 82 ? -7.789 18.910 37.558 1.00 54.09 82 MET A CA 1
ATOM 687 C C . MET A 1 82 ? -7.687 18.485 39.036 1.00 54.09 82 MET A C 1
ATOM 689 O O . MET A 1 82 ? -8.322 19.096 39.891 1.00 54.09 82 MET A O 1
ATOM 693 N N . LYS A 1 83 ? -6.929 17.427 39.337 1.00 48.88 83 LYS A N 1
ATOM 694 C CA . LYS A 1 83 ? -6.654 16.932 40.687 1.00 48.88 83 LYS A CA 1
ATOM 695 C C . LYS A 1 83 ? -5.151 16.775 40.847 1.00 48.88 83 LYS A C 1
ATOM 697 O O . LYS A 1 83 ? -4.671 17.043 41.963 1.00 48.88 83 LYS A O 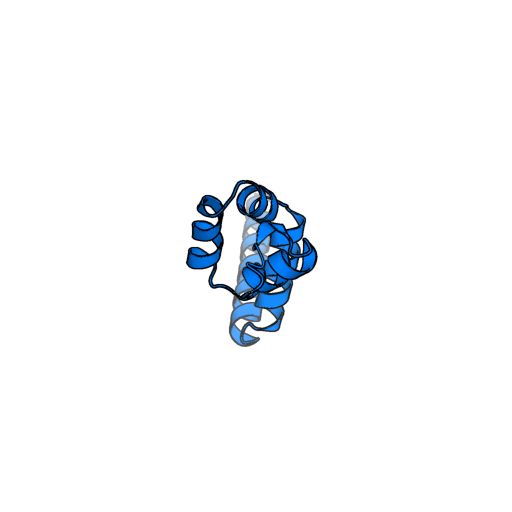1
#